Protein AF-A0A0B8PIP9-F1 (afdb_monomer)

Structure (mmCIF, N/CA/C/O backbone):
data_AF-A0A0B8PIP9-F1
#
_entry.id   AF-A0A0B8PIP9-F1
#
loop_
_atom_site.group_PDB
_atom_site.id
_atom_site.type_symbol
_atom_site.label_atom_id
_atom_site.label_alt_id
_atom_site.label_comp_id
_atom_site.label_asym_id
_atom_site.label_entity_id
_atom_site.label_seq_id
_atom_site.pdbx_PDB_ins_code
_atom_site.Cartn_x
_atom_site.Cartn_y
_atom_site.Cartn_z
_atom_site.occupancy
_atom_site.B_iso_or_equiv
_atom_site.auth_seq_id
_atom_site.auth_comp_id
_atom_site.auth_asym_id
_atom_site.auth_atom_id
_atom_site.pdbx_PDB_model_num
ATOM 1 N N . MET A 1 1 ? -32.494 14.903 37.066 1.00 78.06 1 MET A N 1
ATOM 2 C CA . MET A 1 1 ? -31.352 15.210 36.171 1.00 78.06 1 MET A CA 1
ATOM 3 C C . MET A 1 1 ? -30.518 13.976 35.829 1.00 78.06 1 MET A C 1
ATOM 5 O O . MET A 1 1 ? -30.336 13.709 34.652 1.00 78.06 1 MET A O 1
ATOM 9 N N . PHE A 1 2 ? -30.119 13.153 36.805 1.00 84.56 2 PHE A N 1
ATOM 10 C CA . PHE A 1 2 ? -29.330 11.929 36.570 1.00 84.56 2 PHE A CA 1
ATOM 11 C C . PHE A 1 2 ? -29.913 10.955 35.521 1.00 84.56 2 PHE A C 1
ATOM 13 O O . PHE A 1 2 ? -29.183 10.469 34.668 1.00 84.56 2 PHE A O 1
ATOM 20 N N . LYS A 1 3 ? -31.239 10.733 35.501 1.00 84.88 3 LYS A N 1
ATOM 21 C CA . LYS A 1 3 ? -31.899 9.892 34.476 1.00 84.88 3 LYS A CA 1
ATOM 22 C C . LYS A 1 3 ? -31.719 10.411 33.041 1.00 84.88 3 LYS A C 1
ATOM 24 O O . LYS A 1 3 ? -31.645 9.608 32.117 1.00 84.88 3 LYS A O 1
ATOM 29 N N . PHE A 1 4 ? -31.658 11.730 32.856 1.00 83.44 4 PHE A N 1
ATOM 30 C CA . PHE A 1 4 ? -31.428 12.334 31.542 1.00 83.44 4 PHE A CA 1
ATOM 31 C C . PHE A 1 4 ? -29.979 12.135 31.097 1.00 83.44 4 PHE A C 1
ATOM 33 O O . PHE A 1 4 ? -29.748 11.719 29.966 1.00 83.44 4 PHE A O 1
ATOM 40 N N . LEU A 1 5 ? -29.025 12.333 32.014 1.00 91.56 5 LEU A N 1
ATOM 41 C CA . LEU A 1 5 ? -27.608 12.067 31.759 1.00 91.56 5 LEU A CA 1
ATOM 42 C C . LEU A 1 5 ? -27.380 10.593 31.410 1.00 91.56 5 LEU A C 1
ATOM 44 O O . LEU A 1 5 ? -26.762 10.296 30.396 1.00 91.56 5 LEU A O 1
ATOM 48 N N . LEU A 1 6 ? -27.968 9.671 32.176 1.00 94.19 6 LEU A N 1
ATOM 49 C CA . LEU A 1 6 ? -27.827 8.236 31.936 1.00 94.19 6 LEU A CA 1
ATOM 50 C C . LEU A 1 6 ? -28.369 7.815 30.562 1.00 94.19 6 LEU A C 1
ATOM 52 O O . LEU A 1 6 ? -27.708 7.063 29.851 1.00 94.19 6 LEU A O 1
ATOM 56 N N . ARG A 1 7 ? -29.544 8.323 30.159 1.00 92.31 7 ARG A N 1
ATOM 57 C CA . ARG A 1 7 ? -30.109 8.048 28.825 1.00 92.31 7 ARG A CA 1
ATOM 58 C C . ARG A 1 7 ? -29.237 8.600 27.700 1.00 92.31 7 ARG A C 1
ATOM 60 O O . ARG A 1 7 ? -29.027 7.900 26.715 1.00 92.31 7 ARG A O 1
ATOM 67 N N . SER A 1 8 ? -28.727 9.821 27.849 1.00 93.62 8 SER A N 1
ATOM 68 C CA . SER A 1 8 ? -27.866 10.448 26.842 1.00 93.62 8 SER A CA 1
ATOM 69 C C . SER A 1 8 ? -26.546 9.692 26.679 1.00 93.62 8 SER A C 1
ATOM 71 O O . SER A 1 8 ? -26.131 9.409 25.556 1.00 93.62 8 SER A O 1
ATOM 73 N N . THR A 1 9 ? -25.910 9.315 27.790 1.00 94.81 9 THR A N 1
ATOM 74 C CA . THR A 1 9 ? -24.650 8.563 27.772 1.00 94.81 9 THR A CA 1
ATOM 75 C C . THR A 1 9 ? -24.838 7.163 27.192 1.00 94.81 9 THR A C 1
ATOM 77 O O . THR A 1 9 ? -24.012 6.725 26.396 1.00 94.81 9 THR A O 1
ATOM 80 N N . LEU A 1 10 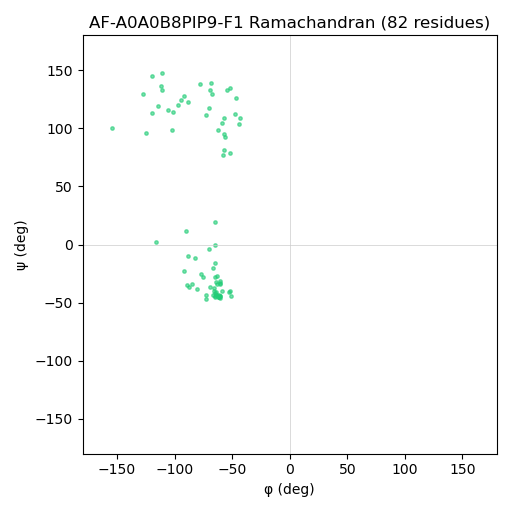? -25.942 6.477 27.520 1.00 96.69 10 LEU A N 1
ATOM 81 C CA . LEU A 1 10 ? -26.265 5.165 26.945 1.00 96.69 10 LEU A CA 1
ATOM 82 C C . LEU A 1 10 ? -26.427 5.226 25.427 1.00 96.69 10 LEU A C 1
ATOM 84 O O . LEU A 1 10 ? -25.883 4.375 24.729 1.00 96.69 10 LEU A O 1
ATOM 88 N N . LEU A 1 11 ? -27.135 6.236 24.914 1.00 95.06 11 LEU A N 1
ATOM 89 C CA . LEU A 1 11 ? -27.335 6.394 23.474 1.00 95.06 11 LEU A CA 1
ATOM 90 C C . LEU A 1 11 ? -26.000 6.620 22.743 1.00 95.06 11 LEU A C 1
ATOM 92 O O . LEU A 1 11 ? -25.749 6.002 21.710 1.00 95.06 11 LEU A O 1
ATOM 96 N N . GLY A 1 12 ? -25.125 7.460 23.308 1.00 95.06 12 GLY A N 1
ATOM 97 C CA . GLY A 1 12 ? -23.792 7.719 22.759 1.00 95.06 12 GLY A CA 1
ATOM 98 C C . GLY A 1 12 ? -22.886 6.487 22.785 1.00 95.06 12 GLY A C 1
ATOM 99 O O . GLY A 1 12 ? -22.214 6.193 21.798 1.00 95.06 12 GLY A O 1
ATOM 100 N N . LEU A 1 13 ? -22.915 5.721 23.878 1.00 96.06 13 LEU A N 1
ATOM 101 C CA . LEU A 1 13 ? -22.143 4.484 24.000 1.00 96.06 13 LEU A CA 1
ATOM 102 C C . LEU A 1 13 ? -22.631 3.419 23.010 1.00 96.06 13 LEU A C 1
ATOM 104 O O . LEU A 1 13 ? -21.819 2.723 22.403 1.00 96.06 13 LEU A O 1
ATOM 108 N N . PHE A 1 14 ? -23.944 3.345 22.788 1.00 96.69 14 PHE A N 1
ATOM 109 C CA . PHE A 1 14 ? -24.533 2.444 21.802 1.00 96.69 14 PHE A CA 1
ATOM 110 C C . PHE A 1 14 ? -24.110 2.807 20.372 1.00 96.69 14 PHE A C 1
ATOM 112 O O . PHE A 1 14 ? -23.708 1.935 19.602 1.00 96.69 14 PHE A O 1
ATOM 119 N N . ALA A 1 15 ? -24.130 4.098 20.030 1.00 95.75 15 ALA A N 1
ATOM 120 C CA . ALA A 1 15 ? -23.665 4.580 18.732 1.00 95.75 15 ALA A CA 1
ATOM 121 C C . ALA A 1 15 ? -22.167 4.297 18.517 1.00 95.75 15 ALA A C 1
ATOM 123 O O . ALA A 1 15 ? -21.783 3.785 17.466 1.00 95.75 15 ALA A O 1
ATOM 124 N N . ALA A 1 16 ? -21.328 4.562 19.522 1.00 93.69 16 ALA A N 1
ATOM 125 C CA . ALA A 1 16 ? -19.895 4.279 19.458 1.00 93.69 16 ALA A CA 1
ATOM 126 C C . ALA A 1 16 ? -19.613 2.779 19.260 1.00 93.69 16 ALA A C 1
ATOM 128 O O . ALA A 1 16 ? -18.813 2.412 18.398 1.00 93.69 16 ALA A O 1
ATOM 129 N N . ALA A 1 17 ? -20.313 1.910 19.998 1.00 92.88 17 ALA A N 1
ATOM 130 C CA . ALA A 1 17 ? -20.193 0.461 19.850 1.00 92.88 17 ALA A CA 1
ATOM 131 C C . ALA A 1 17 ? -20.542 -0.005 18.426 1.00 92.88 17 ALA A C 1
ATOM 133 O O . ALA A 1 17 ? -1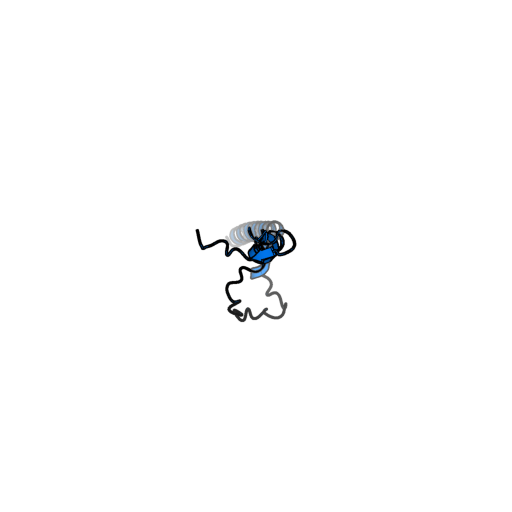9.843 -0.848 17.862 1.00 92.88 17 ALA A O 1
ATOM 134 N N . LEU A 1 18 ? -21.579 0.579 17.819 1.00 95.25 18 LEU A N 1
ATOM 135 C CA . LEU A 1 18 ? -21.993 0.262 16.452 1.00 95.25 18 LEU A CA 1
ATOM 136 C C . LEU A 1 18 ? -20.935 0.689 15.422 1.00 95.25 18 LEU A C 1
ATOM 138 O O . LEU A 1 18 ? -20.594 -0.092 14.535 1.00 95.25 18 LEU A O 1
ATOM 142 N N . VAL A 1 19 ? -20.349 1.880 15.567 1.00 93.62 19 VAL A N 1
ATOM 143 C CA . VAL A 1 19 ? -19.270 2.358 14.682 1.00 93.62 19 VAL A CA 1
ATOM 144 C C . VAL A 1 19 ? -18.042 1.444 14.752 1.00 93.62 19 VAL A C 1
ATOM 146 O O . VAL A 1 19 ? -17.521 1.039 13.715 1.00 93.62 19 VAL A O 1
ATOM 149 N N . ILE A 1 20 ? -17.620 1.047 15.956 1.00 90.75 20 ILE A N 1
ATOM 150 C CA . ILE A 1 20 ? -16.497 0.113 16.160 1.00 90.75 20 ILE A CA 1
ATOM 151 C C . ILE A 1 20 ? -16.815 -1.280 15.577 1.00 90.75 20 ILE A C 1
ATOM 153 O O . ILE A 1 20 ? -15.927 -1.985 15.085 1.00 90.75 20 ILE A O 1
ATOM 157 N N . ALA A 1 21 ? -18.087 -1.692 15.600 1.00 88.31 21 ALA A N 1
ATOM 158 C CA . ALA A 1 21 ? -18.524 -2.943 14.992 1.00 88.31 21 ALA A CA 1
ATOM 159 C C . ALA A 1 21 ? -18.449 -2.903 13.454 1.00 88.31 21 ALA A C 1
ATOM 161 O O . ALA A 1 21 ? -18.074 -3.904 12.848 1.00 88.31 21 ALA A O 1
ATOM 162 N N . VAL A 1 22 ? -18.747 -1.771 12.817 1.00 92.56 22 VAL A N 1
ATOM 163 C CA . VAL A 1 22 ? -18.726 -1.655 11.348 1.00 92.56 22 VAL A CA 1
ATOM 164 C C . VAL A 1 22 ? -17.327 -1.353 10.803 1.00 92.56 22 VAL A C 1
ATOM 166 O O . VAL A 1 22 ? -16.981 -1.839 9.730 1.00 92.56 22 VAL A O 1
ATOM 169 N N . VAL A 1 23 ? -16.510 -0.585 11.529 1.00 88.31 23 VAL A N 1
ATOM 170 C CA . VAL A 1 23 ? -15.187 -0.133 11.071 1.00 88.31 23 VAL A CA 1
ATOM 171 C C . VAL A 1 23 ? -14.084 -0.968 11.739 1.00 88.31 23 VAL A C 1
ATOM 173 O O . VAL A 1 23 ? -13.706 -0.688 12.880 1.00 88.31 23 VAL A O 1
ATOM 176 N N . PRO A 1 24 ? -13.534 -1.994 11.060 1.00 76.81 24 PRO A N 1
ATOM 177 C CA . PRO A 1 24 ? -12.561 -2.905 11.661 1.00 76.81 24 PRO A CA 1
ATOM 178 C C . PRO A 1 24 ? -11.241 -2.223 12.044 1.00 76.81 24 PRO A C 1
ATOM 180 O O . PRO A 1 24 ? -10.607 -2.650 13.007 1.00 76.81 24 PRO A O 1
ATOM 183 N N . GLU A 1 25 ? -10.847 -1.141 11.365 1.00 79.88 25 GLU A N 1
ATOM 184 C CA . GLU A 1 25 ? -9.607 -0.417 11.681 1.00 79.88 25 GLU A CA 1
ATOM 185 C C . GLU A 1 25 ? -9.613 0.196 13.089 1.00 79.88 25 GLU A C 1
ATOM 187 O O . GLU A 1 25 ? -8.593 0.160 13.776 1.00 79.88 25 GLU A O 1
ATOM 192 N N . LEU A 1 26 ? -10.773 0.651 13.581 1.00 81.06 26 LEU A N 1
ATOM 193 C CA . LEU A 1 26 ? -10.916 1.211 14.933 1.00 81.06 26 LEU A CA 1
ATOM 194 C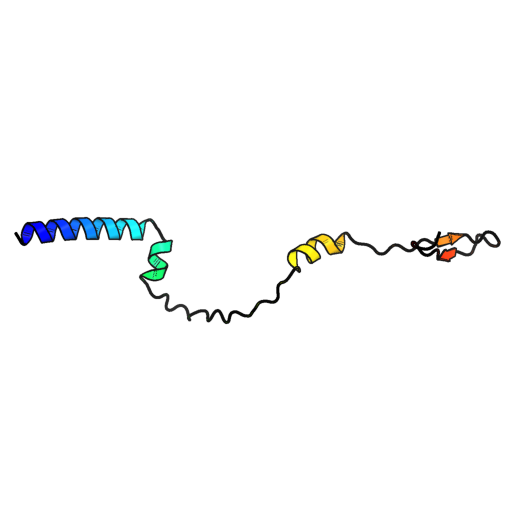 C . LEU A 1 26 ? -10.700 0.167 16.040 1.00 81.06 26 LEU A C 1
ATOM 196 O O . LEU A 1 26 ? -10.407 0.529 17.177 1.00 81.06 26 LEU A O 1
ATOM 200 N N . ARG A 1 27 ? -10.815 -1.131 15.731 1.00 79.62 27 ARG A N 1
ATOM 201 C CA . ARG A 1 27 ? -10.639 -2.218 16.710 1.00 79.62 27 ARG A CA 1
ATOM 202 C C . ARG A 1 27 ? -9.173 -2.458 17.065 1.00 79.62 27 ARG A C 1
ATOM 204 O O . ARG A 1 27 ? -8.890 -2.892 18.177 1.00 79.62 27 ARG A O 1
ATOM 211 N N . SER A 1 28 ? -8.262 -2.151 16.139 1.00 67.81 28 SER A N 1
ATOM 212 C CA . SER A 1 28 ? -6.817 -2.382 16.288 1.00 67.81 28 SER A CA 1
ATOM 213 C C . SER A 1 28 ? -6.179 -1.593 17.436 1.00 67.81 28 SER A C 1
ATOM 215 O O . SER A 1 28 ? -5.182 -2.032 17.998 1.00 67.81 28 SER A O 1
ATOM 217 N N . ASN A 1 29 ? -6.766 -0.448 17.798 1.00 68.12 29 ASN A N 1
ATOM 218 C CA . ASN A 1 29 ? -6.285 0.416 18.877 1.00 68.12 29 ASN A CA 1
ATOM 219 C C . ASN A 1 29 ? -6.948 0.087 20.234 1.00 68.12 29 ASN A C 1
ATOM 221 O O . ASN A 1 29 ? -6.400 0.384 21.288 1.00 68.12 29 ASN A O 1
ATOM 225 N N . LEU A 1 30 ? -8.131 -0.541 20.215 1.00 69.44 30 LEU A N 1
ATOM 226 C CA . LEU A 1 30 ? -8.942 -0.806 21.413 1.00 69.44 30 LEU A CA 1
ATOM 227 C C . LEU A 1 30 ? -8.613 -2.136 22.087 1.00 69.44 30 LEU A C 1
ATOM 229 O O . LEU A 1 30 ? -8.687 -2.246 23.309 1.00 69.44 30 LEU A O 1
ATOM 233 N N . LEU A 1 31 ? -8.276 -3.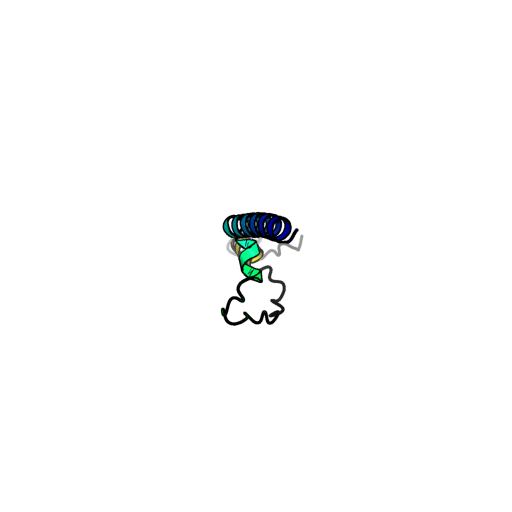152 21.296 1.00 69.81 31 LEU A N 1
ATOM 234 C CA . LEU A 1 31 ? -7.713 -4.388 21.810 1.00 69.81 31 LEU A CA 1
ATOM 235 C C . LEU A 1 31 ? -6.211 -4.309 21.547 1.00 69.81 31 LEU A C 1
ATOM 237 O O . LEU A 1 31 ? -5.828 -4.315 20.376 1.00 69.81 31 LEU A O 1
ATOM 241 N N . PRO A 1 32 ? -5.351 -4.244 22.583 1.00 60.94 32 PRO A N 1
ATOM 242 C CA . PRO A 1 32 ? -3.947 -4.533 22.380 1.00 60.94 32 PRO A CA 1
ATOM 243 C C . PRO A 1 32 ? -3.912 -5.936 21.790 1.00 60.94 32 PRO A C 1
ATOM 245 O O . PRO A 1 32 ? -4.265 -6.915 22.451 1.00 60.94 32 PRO A O 1
ATOM 248 N N . ASN A 1 33 ? -3.576 -6.034 20.507 1.00 59.50 33 ASN A N 1
ATOM 249 C CA . ASN A 1 33 ? -3.249 -7.314 19.929 1.00 59.50 33 ASN A CA 1
ATOM 250 C C . ASN A 1 33 ? -2.067 -7.822 20.755 1.00 59.50 33 ASN A C 1
ATOM 252 O O . ASN A 1 33 ? -0.945 -7.385 20.541 1.00 59.50 33 ASN A O 1
ATOM 256 N N . ASN A 1 34 ? -2.306 -8.786 21.648 1.00 54.53 34 ASN A N 1
ATOM 257 C CA . ASN A 1 34 ? -1.268 -9.650 22.218 1.00 54.53 34 ASN A CA 1
ATOM 258 C C . ASN A 1 34 ? -0.634 -10.546 21.132 1.00 54.53 34 ASN A C 1
ATOM 260 O O . ASN A 1 34 ? -0.023 -11.568 21.438 1.00 54.53 34 ASN A O 1
ATOM 264 N N . ALA A 1 35 ? -0.768 -10.183 19.851 1.00 58.78 35 ALA A N 1
ATOM 265 C CA . ALA A 1 35 ? 0.262 -10.513 18.896 1.00 58.78 35 ALA A CA 1
ATOM 266 C C . ALA A 1 35 ? 1.572 -10.002 19.507 1.00 58.78 35 ALA A C 1
ATOM 268 O O . ALA A 1 35 ? 1.575 -8.887 20.041 1.00 58.78 35 ALA A O 1
ATOM 269 N N . PRO A 1 36 ? 2.664 -10.790 19.483 1.00 51.41 36 PRO A N 1
ATOM 270 C CA . PRO A 1 36 ? 3.959 -10.241 19.846 1.00 51.41 36 PRO A CA 1
ATOM 271 C C . PRO A 1 36 ? 4.051 -8.931 19.088 1.00 51.41 36 PRO A C 1
ATOM 273 O O . PRO A 1 36 ? 3.764 -8.934 17.885 1.00 51.41 36 PRO A O 1
ATOM 276 N N . ALA A 1 37 ? 4.321 -7.826 19.798 1.00 51.38 37 ALA A N 1
ATOM 277 C CA . ALA A 1 37 ? 4.681 -6.586 19.144 1.00 51.38 37 ALA A CA 1
ATOM 278 C C . ALA A 1 37 ? 5.658 -7.042 18.078 1.00 51.38 37 ALA A C 1
ATOM 280 O O . ALA A 1 37 ? 6.722 -7.578 18.408 1.00 51.38 37 ALA A O 1
ATOM 281 N N . LYS A 1 38 ? 5.238 -7.000 16.806 1.00 50.84 38 LYS A N 1
ATOM 282 C CA . LYS A 1 38 ? 6.190 -7.125 15.733 1.00 50.84 38 LYS A CA 1
ATOM 283 C C . LYS A 1 38 ? 6.987 -5.889 16.031 1.00 50.84 38 LYS A C 1
ATOM 285 O O . LYS A 1 38 ? 6.518 -4.777 15.809 1.00 50.84 38 LYS A O 1
ATOM 290 N N . ILE A 1 39 ? 8.109 -6.097 16.710 1.00 49.22 39 ILE A N 1
ATOM 291 C CA . ILE A 1 39 ? 9.191 -5.163 16.721 1.00 49.22 39 ILE A CA 1
ATOM 292 C C . ILE A 1 39 ? 9.412 -5.096 15.217 1.00 49.22 39 ILE A C 1
ATOM 294 O O . ILE A 1 39 ? 10.068 -5.949 14.619 1.00 49.22 39 ILE A O 1
ATOM 298 N N . GLU A 1 40 ? 8.759 -4.133 14.567 1.00 53.22 40 GLU A N 1
ATOM 299 C CA . GLU A 1 40 ? 9.393 -3.393 13.516 1.00 53.22 40 GLU A CA 1
ATOM 300 C C . GLU A 1 40 ? 10.609 -2.813 14.231 1.00 53.22 40 GLU A C 1
ATOM 302 O O . GLU A 1 40 ? 10.702 -1.646 14.580 1.00 53.22 40 GLU A O 1
ATOM 307 N N . ILE A 1 41 ? 11.603 -3.692 14.418 1.00 53.62 41 ILE A N 1
ATOM 308 C CA . ILE A 1 41 ? 12.918 -3.407 13.936 1.00 53.62 41 ILE A CA 1
ATOM 309 C C . ILE A 1 41 ? 12.534 -2.869 12.574 1.00 53.62 41 ILE A C 1
ATOM 311 O O . ILE A 1 41 ? 12.032 -3.617 11.723 1.00 53.62 41 ILE A O 1
ATOM 315 N N . ALA A 1 42 ? 12.597 -1.550 12.434 1.00 53.94 42 ALA A N 1
ATOM 316 C CA . ALA A 1 42 ? 12.954 -0.971 11.174 1.00 53.94 42 ALA A CA 1
ATOM 317 C C . ALA A 1 42 ? 14.254 -1.702 10.828 1.00 53.94 42 ALA A C 1
ATOM 319 O O . ALA A 1 42 ? 15.354 -1.255 11.125 1.00 53.94 42 ALA A O 1
ATOM 320 N N . GLN A 1 43 ? 14.107 -2.940 10.342 1.00 56.81 43 GLN A N 1
ATOM 321 C CA . GLN A 1 43 ? 15.003 -3.569 9.429 1.00 56.81 43 GLN A CA 1
ATOM 322 C C . GLN A 1 43 ? 14.913 -2.526 8.356 1.00 56.81 43 GLN A C 1
ATOM 324 O O . GLN A 1 43 ? 13.881 -2.437 7.683 1.00 56.81 43 GLN A O 1
ATOM 329 N N . ASP A 1 44 ? 15.874 -1.610 8.406 1.00 59.81 44 ASP A N 1
ATOM 330 C CA . ASP A 1 44 ? 16.128 -0.604 7.411 1.00 59.81 44 ASP A CA 1
ATOM 331 C C . ASP A 1 44 ? 16.339 -1.429 6.154 1.00 59.81 44 ASP A C 1
ATOM 333 O O . ASP A 1 44 ? 17.421 -1.947 5.880 1.00 59.81 44 ASP A O 1
ATOM 337 N N . SER A 1 45 ? 15.209 -1.817 5.564 1.00 65.50 45 SER A N 1
ATOM 338 C CA . SER A 1 45 ? 15.163 -2.833 4.547 1.00 65.50 45 SER A CA 1
ATOM 339 C C . SER A 1 45 ? 15.772 -2.081 3.400 1.00 65.50 45 SER A C 1
ATOM 341 O O . SER A 1 45 ? 15.185 -1.075 2.981 1.00 65.50 45 SER A O 1
ATOM 343 N N . PRO A 1 46 ? 16.986 -2.466 2.979 1.00 75.88 46 PRO A N 1
ATOM 344 C CA . PRO A 1 46 ? 17.720 -1.659 2.034 1.00 75.88 46 PRO A CA 1
ATOM 345 C C . PRO A 1 46 ? 16.808 -1.449 0.836 1.00 75.88 46 PRO A C 1
ATOM 347 O O . PRO A 1 46 ? 16.167 -2.404 0.380 1.00 75.88 46 PRO A O 1
ATOM 350 N N . ILE A 1 47 ? 16.709 -0.200 0.374 1.00 81.69 47 ILE A N 1
ATOM 351 C CA . ILE A 1 47 ? 15.872 0.153 -0.773 1.00 81.69 47 ILE A CA 1
ATOM 352 C C . ILE A 1 47 ? 16.174 -0.855 -1.887 1.00 81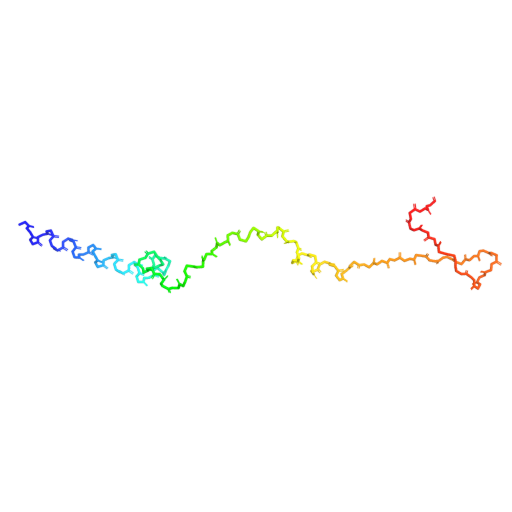.69 47 ILE A C 1
ATOM 354 O O . ILE A 1 47 ? 17.291 -0.925 -2.401 1.00 81.69 47 ILE A O 1
ATOM 358 N N . SER A 1 48 ? 15.185 -1.692 -2.210 1.00 84.94 48 SER A N 1
ATOM 359 C CA . SER A 1 48 ? 15.376 -2.844 -3.085 1.00 84.94 48 SER A CA 1
ATOM 360 C C . SER A 1 48 ? 14.595 -2.670 -4.374 1.00 84.94 48 SER A C 1
ATOM 362 O O . SER A 1 48 ? 13.365 -2.641 -4.388 1.00 84.94 48 SER A O 1
ATOM 364 N N . PHE A 1 49 ? 15.317 -2.648 -5.490 1.00 91.62 49 PHE A N 1
ATOM 365 C CA . PHE A 1 49 ? 14.733 -2.642 -6.832 1.00 91.62 49 PHE A CA 1
ATOM 366 C C . PHE A 1 49 ? 14.516 -4.057 -7.390 1.00 91.62 49 PHE A C 1
ATOM 368 O O . PHE A 1 49 ? 14.208 -4.211 -8.572 1.00 91.62 49 PHE A O 1
ATOM 375 N N . ASN A 1 50 ? 14.637 -5.103 -6.557 1.00 92.56 50 ASN A N 1
ATOM 376 C CA . ASN A 1 50 ? 14.538 -6.509 -6.971 1.00 92.56 50 ASN A CA 1
ATOM 377 C C . ASN A 1 50 ? 13.263 -6.792 -7.783 1.00 92.56 50 ASN A C 1
ATOM 379 O O . ASN A 1 50 ? 13.311 -7.499 -8.779 1.00 92.56 50 ASN A O 1
ATOM 383 N N . THR A 1 51 ? 12.118 -6.212 -7.420 1.00 93.44 51 THR A N 1
ATOM 384 C CA . THR A 1 51 ? 10.868 -6.424 -8.171 1.00 93.44 51 THR A CA 1
ATOM 385 C C . THR A 1 51 ? 10.935 -5.891 -9.603 1.00 93.44 51 THR A C 1
ATOM 387 O O . THR A 1 51 ? 10.461 -6.564 -10.517 1.00 93.44 51 THR A O 1
ATOM 390 N N . ALA A 1 52 ? 11.532 -4.716 -9.815 1.00 93.88 52 ALA A N 1
ATOM 391 C CA . ALA A 1 52 ? 11.696 -4.145 -11.150 1.00 93.88 52 ALA A CA 1
ATOM 392 C C . ALA A 1 52 ? 12.766 -4.909 -11.943 1.00 93.88 52 ALA A C 1
ATOM 394 O O . ALA A 1 52 ? 12.510 -5.336 -13.068 1.00 93.88 52 ALA A O 1
ATOM 395 N N . VAL A 1 53 ? 13.921 -5.172 -11.323 1.00 95.19 53 VAL A N 1
ATOM 396 C CA . VAL A 1 53 ? 15.032 -5.907 -11.945 1.00 95.19 53 VAL A CA 1
ATOM 397 C C . VAL A 1 53 ? 14.608 -7.323 -12.319 1.00 95.19 53 VAL A C 1
ATOM 399 O O . VAL A 1 53 ? 14.837 -7.738 -13.442 1.00 95.19 53 VAL A O 1
ATOM 402 N N . ARG A 1 54 ? 13.907 -8.055 -11.449 1.00 94.94 54 ARG A N 1
ATOM 403 C CA . ARG A 1 54 ? 13.437 -9.420 -11.739 1.00 94.94 54 ARG A CA 1
ATOM 404 C C . ARG A 1 54 ? 12.490 -9.484 -12.939 1.00 94.94 54 ARG A C 1
ATOM 406 O O . ARG A 1 54 ? 12.473 -10.492 -13.635 1.00 94.94 54 ARG A O 1
ATOM 413 N N . ARG A 1 55 ? 11.704 -8.429 -13.178 1.00 95.69 55 ARG A N 1
ATOM 414 C CA . ARG A 1 55 ? 10.808 -8.334 -14.343 1.00 95.69 55 ARG A CA 1
ATOM 415 C C . ARG A 1 55 ? 11.550 -7.918 -15.615 1.00 95.69 55 ARG A C 1
ATOM 417 O O . ARG A 1 55 ? 11.231 -8.433 -16.677 1.00 95.69 55 ARG A O 1
ATOM 424 N N . ALA A 1 56 ? 12.515 -7.005 -15.509 1.00 95.94 56 ALA A N 1
ATOM 425 C CA . ALA A 1 56 ? 13.217 -6.437 -16.661 1.00 95.94 56 ALA A CA 1
ATOM 426 C C . ALA A 1 56 ? 14.447 -7.251 -17.106 1.00 95.94 56 ALA A C 1
ATOM 428 O O . ALA A 1 56 ? 14.693 -7.385 -18.300 1.00 95.94 56 ALA A O 1
ATOM 429 N N . ALA A 1 57 ? 15.197 -7.829 -16.164 1.00 95.38 57 ALA A N 1
ATOM 430 C CA . ALA A 1 57 ? 16.429 -8.576 -16.414 1.00 95.38 57 ALA A CA 1
ATOM 431 C C . ALA A 1 57 ? 16.314 -9.679 -17.481 1.00 95.38 57 ALA A C 1
ATOM 433 O O . ALA A 1 57 ? 17.198 -9.725 -18.331 1.00 95.38 57 ALA A O 1
ATOM 434 N N . PRO A 1 58 ? 15.268 -10.536 -17.518 1.00 94.38 58 PRO A N 1
ATOM 435 C CA . PRO A 1 58 ? 15.195 -11.589 -18.534 1.00 94.38 58 PRO A CA 1
ATOM 436 C C . PRO A 1 58 ? 15.052 -11.061 -19.971 1.00 94.38 58 PRO A C 1
ATOM 438 O O . PRO A 1 58 ? 15.281 -11.816 -20.910 1.00 94.38 58 PRO A O 1
ATOM 441 N N . ALA A 1 59 ? 14.690 -9.788 -20.161 1.00 94.12 59 ALA A N 1
ATOM 442 C CA . ALA A 1 59 ? 14.596 -9.168 -21.482 1.00 94.12 59 ALA A CA 1
ATOM 443 C C . ALA A 1 59 ? 15.923 -8.550 -21.969 1.00 94.12 59 ALA A C 1
ATOM 445 O O . ALA A 1 59 ? 16.015 -8.150 -23.128 1.00 94.12 59 ALA A O 1
ATOM 446 N N . VAL A 1 60 ? 16.948 -8.455 -21.113 1.00 92.94 60 VAL A N 1
ATOM 447 C CA . VAL A 1 60 ? 18.244 -7.853 -21.457 1.00 92.94 60 VAL A CA 1
ATOM 448 C C . VAL A 1 60 ? 19.230 -8.951 -21.846 1.00 92.94 60 VAL A C 1
ATOM 450 O O . VAL A 1 60 ? 19.553 -9.822 -21.041 1.00 92.94 60 VAL A O 1
ATOM 453 N N . VAL A 1 61 ? 19.736 -8.895 -23.079 1.00 91.19 61 VAL A N 1
ATOM 454 C CA . VAL A 1 61 ? 20.696 -9.869 -23.618 1.00 91.19 61 VAL A CA 1
ATOM 455 C C . VAL A 1 61 ? 22.003 -9.194 -24.011 1.00 91.19 61 VAL A C 1
ATOM 457 O O . VAL A 1 61 ? 22.011 -8.062 -24.492 1.00 91.19 61 VAL A O 1
ATOM 460 N N . ASN A 1 62 ? 23.116 -9.902 -23.824 1.00 89.56 62 ASN A N 1
ATOM 461 C CA . ASN A 1 62 ? 24.413 -9.451 -24.309 1.00 89.56 62 ASN A CA 1
ATOM 462 C C . ASN A 1 62 ? 24.630 -9.941 -25.746 1.00 89.56 62 ASN A C 1
ATOM 464 O O . ASN A 1 62 ? 24.564 -11.144 -26.006 1.00 89.56 62 ASN A O 1
ATOM 468 N N . ILE A 1 63 ? 24.870 -9.017 -26.674 1.00 84.69 63 ILE A N 1
ATOM 469 C CA . ILE A 1 63 ? 25.024 -9.307 -28.102 1.00 84.69 63 ILE A CA 1
ATOM 470 C C . ILE A 1 63 ? 26.481 -9.075 -28.487 1.00 84.69 63 ILE A C 1
ATOM 472 O O . ILE A 1 63 ? 27.061 -8.042 -28.171 1.00 84.69 63 ILE A O 1
ATOM 476 N N . TYR A 1 64 ? 27.060 -10.022 -29.220 1.00 81.69 64 TYR A N 1
ATOM 477 C CA . TYR A 1 64 ? 28.400 -9.902 -29.782 1.00 81.69 64 TYR A CA 1
ATOM 478 C C . TYR A 1 64 ? 28.301 -10.009 -31.299 1.00 81.69 64 TYR A C 1
ATOM 480 O O . TYR A 1 64 ? 27.948 -11.067 -31.826 1.00 81.69 64 TYR A O 1
ATOM 488 N N . SER A 1 65 ? 28.594 -8.924 -32.016 1.00 80.25 65 SER A N 1
ATOM 489 C CA . SER A 1 65 ? 28.636 -8.966 -33.474 1.00 80.25 65 SER A CA 1
ATOM 490 C C . SER A 1 65 ? 29.943 -9.607 -33.941 1.00 80.25 65 SER A C 1
ATOM 492 O O . SER A 1 65 ? 31.031 -9.393 -33.398 1.00 80.25 65 SER A O 1
ATOM 494 N N . ARG A 1 66 ? 29.832 -10.456 -34.960 1.00 79.75 66 ARG A N 1
ATOM 495 C CA . ARG A 1 66 ? 30.975 -11.073 -35.629 1.00 79.75 66 ARG A CA 1
ATOM 496 C C . ARG A 1 66 ? 30.840 -10.816 -37.118 1.00 79.75 66 ARG A C 1
ATOM 498 O O . ARG A 1 66 ? 29.781 -11.086 -37.679 1.00 79.75 66 ARG A O 1
ATOM 505 N N . GLN A 1 67 ? 31.897 -10.309 -37.733 1.00 74.44 67 GLN A N 1
ATOM 506 C CA . GLN A 1 67 ? 31.970 -10.087 -39.173 1.00 74.44 67 GLN A CA 1
ATOM 507 C C . GLN A 1 67 ? 32.965 -11.056 -39.804 1.00 74.44 67 GLN A C 1
ATOM 509 O O . GLN A 1 67 ? 33.938 -11.461 -39.165 1.00 74.44 67 GLN A O 1
ATOM 514 N N . TYR A 1 68 ? 32.707 -11.460 -41.044 1.00 73.62 68 TYR A N 1
ATOM 515 C CA . TYR A 1 68 ? 33.644 -12.287 -41.797 1.00 73.62 68 TYR A CA 1
ATOM 516 C C . TYR A 1 68 ? 34.891 -11.472 -42.141 1.00 73.62 68 TYR A C 1
ATOM 518 O O . TYR A 1 68 ? 34.778 -10.299 -42.490 1.00 73.62 68 TYR A O 1
ATOM 526 N N . SER A 1 69 ? 36.068 -12.087 -42.036 1.00 70.62 69 SER A N 1
ATOM 527 C CA . SER A 1 69 ? 37.308 -11.454 -42.488 1.00 70.62 69 SER A CA 1
ATOM 528 C C . SER A 1 69 ? 37.300 -11.350 -44.017 1.00 70.62 69 SER A C 1
ATOM 530 O O . SER A 1 69 ? 36.980 -12.334 -44.684 1.00 70.62 69 SER A O 1
ATOM 532 N N . GLU A 1 70 ? 37.650 -10.187 -44.573 1.00 71.50 70 GLU A N 1
ATOM 533 C CA . GLU A 1 70 ? 37.703 -9.972 -46.033 1.00 71.50 70 GLU A CA 1
ATOM 534 C C . GLU A 1 70 ? 38.705 -10.919 -46.714 1.00 71.50 70 GLU A C 1
ATOM 536 O O . GLU A 1 70 ? 38.424 -11.430 -47.795 1.00 71.50 70 GLU A O 1
ATOM 541 N N . ASP A 1 71 ? 39.802 -11.242 -46.023 1.00 73.12 71 ASP A N 1
ATOM 542 C CA . ASP A 1 71 ? 40.847 -12.152 -46.508 1.00 73.12 71 ASP A CA 1
ATOM 543 C C . ASP A 1 71 ? 40.476 -13.646 -46.421 1.00 73.12 71 ASP A C 1
ATOM 545 O O . ASP A 1 71 ? 41.025 -14.469 -47.150 1.00 73.12 71 ASP A O 1
ATOM 549 N N . ASP A 1 72 ? 39.568 -14.028 -45.515 1.00 71.44 72 ASP A N 1
ATOM 550 C CA . ASP A 1 72 ? 39.226 -15.430 -45.249 1.00 71.44 72 ASP A CA 1
ATOM 551 C C . ASP A 1 72 ? 37.804 -15.546 -44.680 1.00 71.44 72 ASP A C 1
ATOM 553 O O . ASP A 1 72 ? 37.554 -15.351 -43.483 1.00 71.44 72 ASP A O 1
ATOM 557 N N . ARG A 1 73 ? 36.852 -15.914 -45.548 1.00 71.38 73 ARG A N 1
ATOM 558 C CA . ARG A 1 73 ? 35.429 -16.046 -45.189 1.00 71.38 73 ARG A CA 1
ATOM 559 C C . ARG A 1 73 ? 35.133 -17.239 -44.274 1.00 71.38 73 ARG A C 1
ATOM 561 O O . ARG A 1 73 ? 33.992 -17.389 -43.844 1.00 71.38 73 ARG A O 1
ATOM 568 N N . SER A 1 74 ? 36.126 -18.072 -43.956 1.00 74.69 74 SER A N 1
ATOM 569 C CA . SER A 1 74 ? 35.989 -19.122 -42.940 1.00 74.69 74 SER A CA 1
ATOM 570 C C . SER A 1 74 ? 36.190 -18.602 -41.509 1.00 74.69 74 SER A C 1
ATOM 572 O O . SER A 1 74 ? 35.854 -19.299 -40.549 1.00 74.69 74 SER A O 1
ATOM 574 N N . LYS A 1 75 ? 36.692 -17.366 -41.343 1.00 71.12 75 LYS A N 1
ATOM 575 C CA . LYS A 1 75 ? 37.009 -16.773 -40.038 1.00 71.12 75 LYS A CA 1
ATOM 576 C C . LYS A 1 75 ? 36.080 -15.613 -39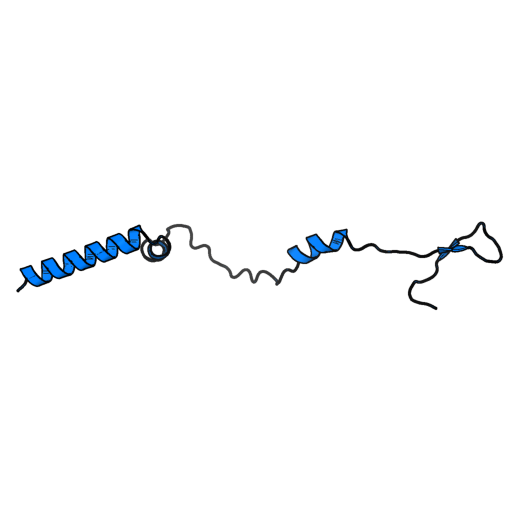.690 1.00 71.12 75 LYS A C 1
ATOM 578 O O . LYS A 1 75 ? 35.791 -14.737 -40.502 1.00 71.12 75 LYS A O 1
ATOM 583 N N . LEU A 1 76 ? 35.641 -15.606 -38.433 1.00 68.31 76 LEU A N 1
ATOM 584 C CA . LEU A 1 76 ? 34.770 -14.593 -37.843 1.00 68.31 76 LEU A CA 1
ATOM 585 C C . LEU A 1 76 ? 35.587 -13.698 -36.903 1.00 68.31 76 LEU A C 1
ATOM 587 O O . LEU A 1 76 ? 36.082 -14.169 -35.879 1.00 68.31 76 LEU A O 1
ATOM 591 N N . LYS A 1 77 ? 35.706 -12.407 -37.220 1.00 71.00 77 LYS A N 1
ATOM 592 C CA . LYS A 1 77 ? 36.331 -11.393 -36.362 1.00 71.00 77 LYS A CA 1
ATOM 593 C C . LYS A 1 77 ? 35.252 -10.745 -35.493 1.00 71.00 77 LYS A C 1
ATOM 595 O O . LYS A 1 77 ? 34.219 -10.309 -35.998 1.00 71.00 77 LYS A O 1
ATOM 600 N N . THR A 1 78 ? 35.457 -10.708 -34.181 1.00 70.94 78 THR A N 1
ATOM 601 C CA . THR A 1 78 ? 34.546 -10.033 -33.245 1.00 70.94 78 THR A CA 1
ATOM 602 C C . THR A 1 78 ? 34.646 -8.523 -33.450 1.00 70.94 78 THR A C 1
ATOM 604 O O . THR A 1 78 ? 35.722 -7.959 -33.248 1.00 70.94 78 THR A O 1
ATOM 607 N N . GLN A 1 79 ? 33.554 -7.875 -33.857 1.00 69.19 79 GLN A N 1
ATOM 608 C CA . GLN A 1 79 ? 33.484 -6.418 -33.961 1.00 69.19 79 GLN A CA 1
ATOM 609 C C . GLN A 1 79 ? 32.892 -5.888 -32.653 1.00 69.19 79 GLN A C 1
ATOM 611 O O . GLN A 1 79 ? 31.821 -6.314 -32.227 1.00 69.19 79 GLN A O 1
ATOM 616 N N . GLY A 1 80 ? 33.599 -4.987 -31.974 1.00 65.88 80 GLY A N 1
ATOM 617 C CA . GLY A 1 80 ? 33.048 -4.320 -30.798 1.00 65.88 80 GLY A CA 1
ATOM 618 C C . GLY A 1 80 ? 31.905 -3.395 -31.215 1.00 65.88 80 GLY A C 1
ATOM 619 O O . GLY A 1 80 ? 32.086 -2.568 -32.100 1.00 65.88 80 GLY A O 1
ATOM 620 N N . LEU A 1 81 ? 30.748 -3.493 -30.555 1.00 66.12 81 LEU A N 1
ATOM 621 C CA . LEU A 1 81 ? 29.557 -2.665 -30.823 1.00 66.12 81 LEU A CA 1
ATOM 622 C C . LEU A 1 81 ? 29.751 -1.160 -30.524 1.00 66.12 81 LEU A C 1
ATOM 624 O O . LEU A 1 81 ? 28.828 -0.377 -30.717 1.00 66.12 81 LEU A O 1
ATOM 628 N N . ALA A 1 82 ? 30.935 -0.761 -30.051 1.00 61.53 82 ALA A N 1
ATOM 629 C CA . ALA A 1 82 ? 31.284 0.606 -2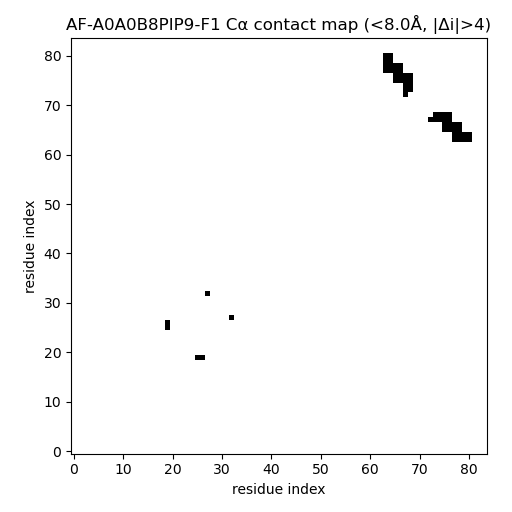9.666 1.00 61.53 82 ALA A CA 1
ATOM 630 C C . ALA A 1 82 ? 32.402 1.237 -30.520 1.00 61.53 82 ALA A C 1
ATOM 632 O O . ALA A 1 82 ? 32.814 2.356 -30.233 1.00 61.53 82 ALA A O 1
ATOM 633 N N . LEU A 1 83 ? 32.920 0.536 -31.534 1.00 56.00 83 LEU A N 1
ATOM 634 C CA . LEU A 1 83 ? 33.985 1.043 -32.402 1.00 56.00 83 LEU A CA 1
ATOM 635 C C . LEU A 1 83 ? 33.508 0.971 -33.855 1.00 56.00 83 LEU A C 1
ATOM 637 O O . LEU A 1 83 ? 33.543 -0.093 -34.482 1.00 56.00 83 LEU A O 1
ATOM 641 N N . GLY A 1 84 ? 32.992 2.107 -34.326 1.00 52.47 84 GLY A N 1
ATOM 642 C CA . GLY A 1 84 ? 32.988 2.472 -35.741 1.00 52.47 84 GLY A CA 1
ATOM 643 C C . GLY A 1 84 ? 34.322 3.099 -36.10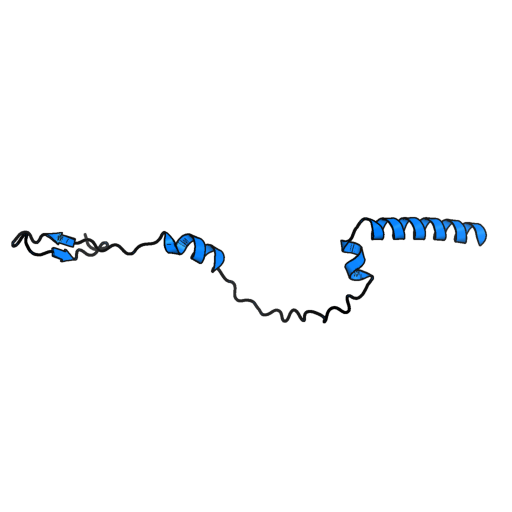9 1.00 52.47 84 GLY A C 1
ATOM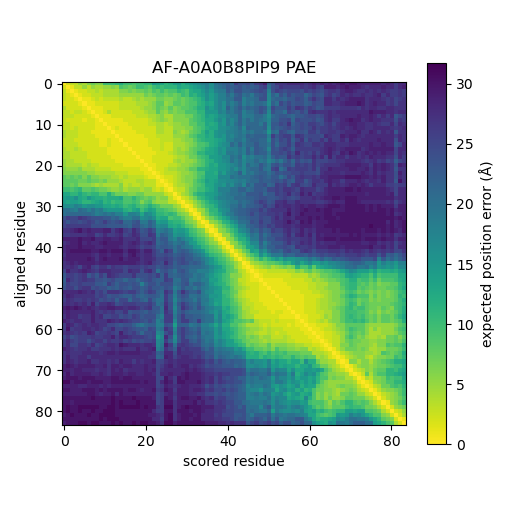 644 O O . GLY A 1 84 ? 34.909 3.758 -35.220 1.00 52.47 84 GLY A O 1
#

Nearest PDB structures (foldseek):
  7f7f-assembly1_A  TM=4.544E-01  e=8.010E+00  Saccharomyces cerevisiae S288C
  7ast-assembly1_E  TM=2.381E-01  e=3.819E+00  Homo sapiens

Organism: NCBI:txid1481914

Radius of gyration: 34.98 Å; Cα contacts (8 Å, |Δi|>4): 28; chains: 1; bounding box: 73×34×83 Å

Sequence (84 aa):
MFKFLLRSTLLGLFAAALVIAVVPELRSNLLPNNAPAKIEIAQDSPISFNTAVRRAAPAVVNIYSRQYSEDDRSKLKTQGLALG

Solvent-accessible surface area (backbone atoms only — not comparable to full-atom values): 5521 Å² total; per-residue (Å²): 111,68,71,59,54,51,53,53,52,50,54,51,52,51,53,51,52,51,50,45,69,72,38,68,74,63,42,63,78,74,46,79,66,83,55,75,77,74,72,71,63,74,65,76,65,69,91,70,60,59,74,59,46,68,69,50,51,85,77,64,78,91,83,81,52,66,43,66,37,93,93,40,78,90,42,73,45,76,47,61,98,86,66,130

pLDDT: mean 78.49, std 14.75, range [49.22, 96.69]

Secondary structure (DSSP, 8-state):
-HHHHHHHHHHHHHHHHHHHHH-GGGHHHHS---S--------------HHHHHHHGGG-----EEEEETTEEEEEEEEPTT--

Foldseek 3Di:
DVVVVVVVVVVVVVVVVVVCVVDVVNVPVVDVPPPPPPPPPVPVVPPDPCVVCVVCVVVDDDDWDWDADPVGNVDTDTDPPPDD

Mean predicted aligned error: 17.46 Å